Protein AF-A0A6J4LGV1-F1 (afdb_monomer_lite)

Sequence (63 aa):
TTAPLVVNVSCALSQKSWLPLAGVLEVTPEAGTKRTVSYGSGDCDRTLSVTANGRTWDITLRQ

Radius of gyration: 12.38 Å; chains: 1; bo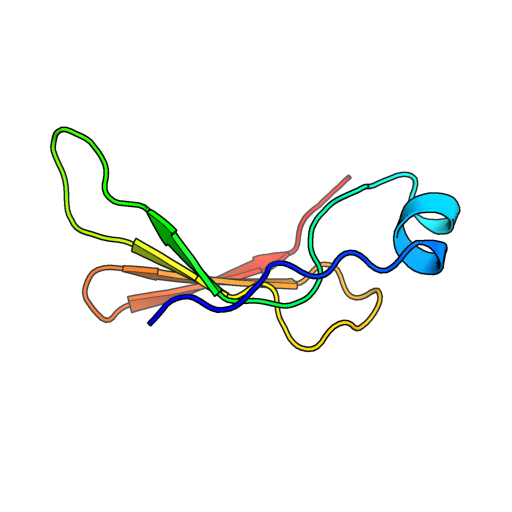unding box: 34×22×29 Å

Organism: NCBI:txid158755

pLDDT: mean 81.13, std 6.78, range [58.25, 89.62]

Structure (mmCIF, N/CA/C/O backbone):
data_AF-A0A6J4LGV1-F1
#
_entry.id   AF-A0A6J4LGV1-F1
#
loop_
_atom_site.group_PDB
_atom_site.id
_atom_site.type_symbol
_atom_site.label_atom_id
_atom_site.label_alt_id
_atom_site.label_comp_id
_atom_site.label_asym_id
_atom_site.label_entity_id
_atom_site.label_seq_id
_atom_site.pdbx_PDB_ins_code
_atom_site.Cartn_x
_atom_site.Cartn_y
_atom_site.Cartn_z
_atom_site.occupancy
_atom_site.B_iso_or_equiv
_atom_site.auth_seq_id
_atom_site.auth_comp_id
_atom_site.auth_asym_id
_atom_site.auth_atom_id
_atom_site.pdbx_PDB_model_num
ATOM 1 N N . THR A 1 1 ? -7.376 -6.014 5.731 1.00 62.22 1 THR A N 1
ATOM 2 C CA . THR A 1 1 ? -6.292 -7.006 5.598 1.00 62.22 1 THR A CA 1
ATOM 3 C C . THR A 1 1 ? -5.007 -6.260 5.347 1.00 62.22 1 THR A C 1
ATOM 5 O O . THR A 1 1 ? -5.024 -5.351 4.528 1.00 62.22 1 THR A O 1
ATOM 8 N N . THR A 1 2 ? -3.929 -6.587 6.052 1.00 81.94 2 THR A N 1
ATOM 9 C CA . THR A 1 2 ? -2.602 -6.013 5.794 1.00 81.94 2 THR A CA 1
ATOM 10 C C . THR A 1 2 ? -1.845 -6.862 4.772 1.00 81.94 2 THR A C 1
ATOM 12 O O . THR A 1 2 ? -2.060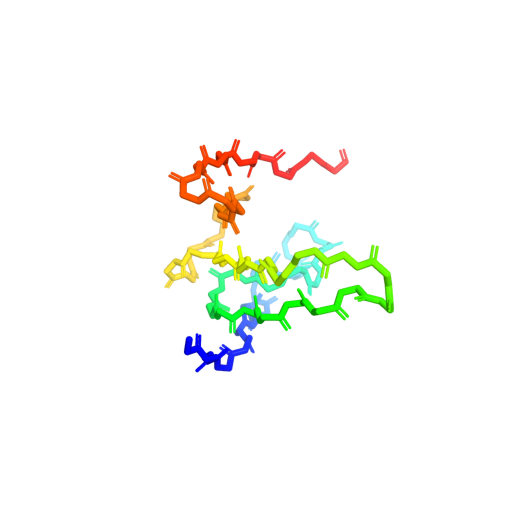 -8.069 4.677 1.00 81.94 2 THR A O 1
ATOM 15 N N . ALA A 1 3 ? -0.969 -6.230 3.997 1.00 85.25 3 ALA A N 1
ATOM 16 C CA . ALA A 1 3 ? -0.033 -6.884 3.089 1.00 85.25 3 ALA A CA 1
ATOM 17 C C . ALA A 1 3 ? 1.343 -6.217 3.240 1.00 85.25 3 ALA A C 1
ATOM 19 O O . ALA A 1 3 ? 1.394 -5.010 3.498 1.00 85.25 3 ALA A O 1
ATOM 20 N N . PRO A 1 4 ? 2.450 -6.969 3.108 1.00 87.25 4 PRO A N 1
ATOM 21 C CA . PRO A 1 4 ? 3.785 -6.423 3.315 1.00 87.25 4 PRO A CA 1
ATOM 22 C C . PRO A 1 4 ? 4.046 -5.246 2.374 1.00 87.25 4 PRO A C 1
ATOM 24 O O . PRO A 1 4 ? 3.693 -5.291 1.197 1.00 87.25 4 PRO A O 1
ATOM 27 N N . LEU A 1 5 ? 4.668 -4.200 2.916 1.00 86.62 5 LEU A N 1
ATOM 28 C CA . LEU A 1 5 ? 5.114 -3.052 2.139 1.00 86.62 5 LEU A CA 1
ATOM 29 C C . LEU A 1 5 ? 6.354 -3.441 1.336 1.00 86.62 5 LEU A C 1
ATOM 31 O O . LEU A 1 5 ? 7.326 -3.951 1.895 1.00 86.62 5 LEU A O 1
ATOM 35 N N . VAL A 1 6 ? 6.318 -3.187 0.031 1.00 86.00 6 VAL A N 1
ATOM 36 C CA . VAL A 1 6 ? 7.405 -3.505 -0.897 1.00 86.00 6 VAL A CA 1
ATOM 37 C C . VAL A 1 6 ? 8.005 -2.211 -1.419 1.00 86.00 6 VAL A C 1
ATOM 39 O O . VAL A 1 6 ? 7.299 -1.347 -1.938 1.00 86.00 6 VAL A O 1
ATOM 42 N N . VAL A 1 7 ? 9.324 -2.092 -1.297 1.00 83.94 7 VAL A N 1
ATOM 43 C CA . VAL A 1 7 ? 10.103 -1.001 -1.885 1.00 83.94 7 VAL A CA 1
ATOM 44 C C . VAL A 1 7 ? 10.909 -1.565 -3.044 1.00 83.94 7 VAL A C 1
ATOM 46 O O . VAL A 1 7 ? 11.632 -2.548 -2.884 1.00 83.94 7 VAL A O 1
ATOM 49 N N . ASN A 1 8 ? 10.823 -0.921 -4.205 1.00 84.19 8 ASN A N 1
ATOM 50 C CA . ASN A 1 8 ? 11.704 -1.234 -5.319 1.00 84.19 8 ASN A CA 1
ATOM 51 C C . ASN A 1 8 ? 12.970 -0.370 -5.233 1.00 84.19 8 ASN A C 1
ATOM 53 O O . ASN A 1 8 ? 12.916 0.854 -5.362 1.00 84.19 8 ASN A O 1
ATOM 57 N N . VAL A 1 9 ? 14.121 -1.014 -5.038 1.00 83.62 9 VAL A N 1
ATOM 58 C CA . VAL A 1 9 ? 15.413 -0.335 -4.859 1.00 83.62 9 VAL A CA 1
ATOM 59 C C . VAL A 1 9 ? 15.821 0.461 -6.102 1.00 83.62 9 VAL A C 1
ATOM 61 O O . VAL A 1 9 ? 16.372 1.552 -5.963 1.00 83.62 9 VAL A O 1
ATOM 64 N N . SER A 1 10 ? 15.524 -0.010 -7.318 1.00 82.88 10 SER A N 1
ATOM 65 C CA . SER A 1 10 ? 15.869 0.744 -8.531 1.00 82.88 10 SER A CA 1
ATOM 66 C C . SER A 1 10 ? 15.049 2.029 -8.646 1.00 82.88 10 SER A C 1
ATOM 68 O O . SER A 1 10 ? 15.592 3.078 -9.004 1.00 82.88 10 SER A O 1
ATOM 70 N N . CYS A 1 11 ? 13.766 1.985 -8.278 1.00 78.81 11 CYS A N 1
ATOM 71 C CA . CYS A 1 11 ? 12.933 3.182 -8.171 1.00 78.81 11 CYS A CA 1
ATOM 72 C C . CYS A 1 11 ? 13.445 4.097 -7.048 1.00 78.81 11 CYS A C 1
ATOM 74 O O . CYS A 1 11 ? 13.558 5.306 -7.243 1.00 78.81 11 CYS A O 1
ATOM 76 N N . ALA A 1 12 ? 13.843 3.529 -5.905 1.00 81.44 12 ALA A N 1
ATOM 77 C CA . ALA A 1 12 ? 14.325 4.308 -4.773 1.00 81.44 12 ALA A CA 1
ATOM 78 C C . ALA A 1 12 ? 15.626 5.058 -5.065 1.00 81.44 12 ALA A C 1
ATOM 80 O O . ALA A 1 12 ? 15.775 6.208 -4.656 1.00 81.44 12 ALA A O 1
ATOM 81 N N . LEU A 1 13 ? 16.540 4.452 -5.822 1.00 83.56 13 LEU A N 1
ATOM 82 C CA . LEU A 1 13 ? 17.784 5.093 -6.243 1.00 83.56 13 LEU A CA 1
ATOM 83 C C . LEU A 1 13 ? 17.557 6.125 -7.353 1.00 83.56 13 LEU A C 1
ATOM 85 O O . LEU A 1 13 ? 18.077 7.236 -7.267 1.00 83.56 13 LEU A O 1
ATOM 89 N N . SER A 1 14 ? 16.762 5.786 -8.374 1.00 82.94 14 SER A N 1
ATOM 90 C CA . SER A 1 14 ? 16.501 6.685 -9.510 1.00 82.94 14 SER A CA 1
ATOM 91 C C . SER A 1 14 ? 15.676 7.910 -9.113 1.00 82.94 14 SER A C 1
ATOM 93 O O . SER A 1 14 ? 15.950 9.016 -9.572 1.00 82.94 14 SER A O 1
ATOM 95 N N . GLN A 1 15 ? 14.702 7.734 -8.219 1.00 77.56 15 GLN A N 1
ATOM 96 C CA . GLN A 1 15 ? 13.836 8.805 -7.738 1.00 77.56 15 GLN A CA 1
ATOM 97 C C . GLN A 1 15 ? 14.288 9.381 -6.390 1.00 77.56 15 GLN A C 1
ATOM 99 O O . GLN A 1 15 ? 13.653 10.304 -5.899 1.00 77.56 15 GLN A O 1
ATOM 104 N N . LYS A 1 16 ? 15.355 8.864 -5.767 1.00 78.50 16 LYS A N 1
ATOM 105 C CA . LYS A 1 16 ? 15.808 9.268 -4.419 1.00 78.50 16 LYS A CA 1
ATOM 106 C C . LYS A 1 16 ? 14.686 9.221 -3.367 1.00 78.50 16 LYS A C 1
ATOM 108 O O . LYS A 1 16 ? 14.587 10.102 -2.516 1.00 78.50 16 LYS A O 1
ATOM 113 N N . SER A 1 17 ? 13.820 8.208 -3.431 1.00 76.69 17 SER A N 1
ATOM 114 C CA . SER A 1 17 ? 12.663 8.065 -2.540 1.00 76.69 17 SER A CA 1
ATOM 115 C C . SER A 1 17 ? 12.422 6.616 -2.146 1.00 76.69 17 SER A C 1
ATOM 117 O O . SER A 1 17 ? 12.178 5.765 -2.988 1.00 76.69 17 SER A O 1
ATOM 119 N N . TRP A 1 18 ? 12.446 6.341 -0.846 1.00 81.44 18 TRP A N 1
ATOM 120 C CA . TRP A 1 18 ? 12.257 4.999 -0.285 1.00 81.44 18 TRP A CA 1
ATOM 121 C C . TRP A 1 18 ? 10.788 4.683 0.020 1.00 81.44 18 TRP A C 1
ATOM 123 O O . TRP A 1 18 ? 10.489 3.898 0.918 1.00 81.44 18 TRP A O 1
ATOM 133 N N . LEU A 1 19 ? 9.864 5.337 -0.686 1.00 81.38 19 LEU A N 1
ATOM 134 C CA . LEU A 1 19 ? 8.439 5.110 -0.491 1.00 81.38 19 LEU A CA 1
ATOM 135 C C . LEU A 1 19 ? 8.065 3.696 -0.975 1.00 81.38 19 LEU A C 1
ATOM 137 O O . LEU A 1 19 ? 8.530 3.277 -2.038 1.00 81.38 19 LEU A O 1
ATOM 141 N N . PRO A 1 20 ? 7.243 2.951 -0.211 1.00 85.31 20 PRO A N 1
ATOM 142 C CA . PRO A 1 20 ? 6.670 1.699 -0.686 1.00 85.31 20 PRO A CA 1
ATOM 143 C C . PRO A 1 20 ? 5.861 1.921 -1.966 1.00 85.31 20 PRO A C 1
ATOM 145 O O . PRO A 1 20 ? 5.125 2.899 -2.063 1.00 85.31 20 PRO A O 1
ATOM 148 N N . LEU A 1 21 ? 5.992 0.998 -2.916 1.00 85.31 21 LEU A N 1
ATOM 149 C CA . LEU A 1 21 ? 5.295 1.011 -4.213 1.00 85.31 21 LEU A CA 1
ATOM 150 C C . LEU A 1 21 ? 4.278 -0.128 -4.333 1.00 85.31 21 LEU A C 1
ATOM 152 O O . LEU A 1 21 ? 3.594 -0.272 -5.339 1.00 85.31 21 LEU A O 1
ATOM 156 N N . ALA A 1 22 ? 4.225 -0.997 -3.325 1.00 85.44 22 ALA A N 1
ATOM 157 C CA . ALA A 1 22 ? 3.241 -2.058 -3.231 1.00 85.44 22 ALA A CA 1
ATOM 158 C C . ALA A 1 22 ? 2.977 -2.403 -1.767 1.00 85.44 22 ALA A C 1
ATOM 160 O O . ALA A 1 22 ? 3.803 -2.141 -0.887 1.00 85.44 22 ALA A O 1
ATOM 161 N N . GLY A 1 23 ? 1.829 -3.023 -1.519 1.00 86.94 23 GLY A N 1
ATOM 162 C CA . GLY A 1 23 ? 1.421 -3.474 -0.193 1.00 86.94 23 GLY A CA 1
ATOM 163 C C . GLY A 1 23 ? 0.254 -2.683 0.384 1.00 86.94 23 GLY A C 1
ATOM 164 O O . GLY A 1 23 ? -0.186 -1.672 -0.167 1.00 86.94 23 GLY A O 1
ATOM 165 N N . VAL A 1 24 ? -0.261 -3.179 1.509 1.00 89.62 24 VAL A N 1
ATOM 166 C CA . VAL A 1 24 ? -1.463 -2.654 2.161 1.00 89.62 24 VAL A CA 1
ATOM 167 C C . VAL A 1 24 ? -1.177 -2.436 3.637 1.00 89.62 24 VAL A C 1
ATOM 169 O O . VAL A 1 24 ? -0.979 -3.386 4.397 1.00 89.62 24 VAL A O 1
ATOM 172 N N . LEU A 1 25 ? -1.201 -1.175 4.051 1.00 89.38 25 LEU A N 1
ATOM 173 C CA . LEU A 1 25 ? -1.033 -0.769 5.437 1.00 89.38 25 LEU A CA 1
ATOM 174 C C . LEU A 1 25 ? -2.391 -0.420 6.043 1.00 89.38 25 LEU A C 1
ATOM 176 O O . LEU A 1 25 ? -3.136 0.390 5.497 1.00 89.38 25 LEU A O 1
ATOM 180 N N . GLU A 1 26 ? -2.693 -0.985 7.206 1.00 89.44 26 GLU A N 1
ATOM 181 C CA . GLU A 1 26 ? -3.833 -0.554 8.010 1.00 89.44 26 GLU A CA 1
ATOM 182 C C . GLU A 1 26 ? -3.343 0.358 9.135 1.00 89.44 26 GLU A C 1
ATOM 184 O O . GLU A 1 26 ? -2.471 -0.013 9.916 1.00 89.44 26 GLU A O 1
ATOM 189 N N . VAL A 1 27 ? -3.917 1.555 9.215 1.00 86.31 27 VAL A N 1
ATOM 190 C CA . VAL A 1 27 ? -3.599 2.556 10.233 1.00 86.31 27 VAL A CA 1
ATOM 191 C C . VAL A 1 27 ? -4.824 2.752 11.111 1.00 86.31 27 VAL A C 1
ATOM 193 O O . VAL A 1 27 ? -5.877 3.173 10.629 1.00 86.31 27 VAL A O 1
ATOM 196 N N . THR A 1 28 ? -4.681 2.479 12.404 1.00 86.31 28 THR A N 1
ATOM 197 C CA . THR A 1 28 ? -5.711 2.760 13.410 1.00 86.31 28 THR A CA 1
ATOM 198 C C . THR A 1 28 ? -5.236 3.939 14.258 1.00 86.31 28 THR A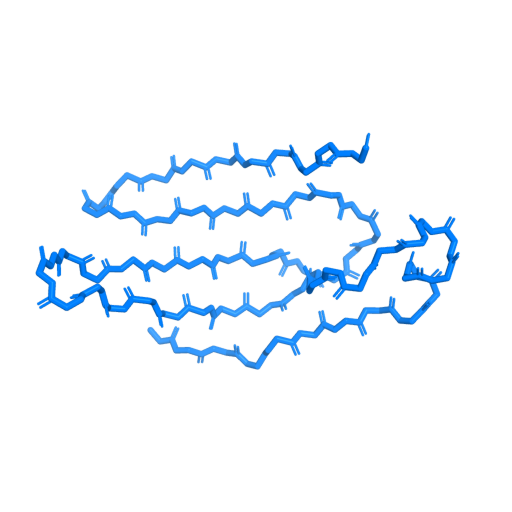 C 1
ATOM 200 O O . THR A 1 28 ? -4.319 3.765 15.058 1.00 86.31 28 THR A O 1
ATOM 203 N N . PRO A 1 29 ? -5.788 5.150 14.068 1.00 81.25 29 PRO A N 1
ATOM 204 C CA . PRO A 1 29 ? -5.457 6.289 14.915 1.00 81.25 29 PRO A CA 1
ATOM 205 C C . PRO A 1 29 ? -5.967 6.050 16.339 1.00 81.25 29 PRO A C 1
ATOM 207 O O . PRO A 1 29 ? -7.030 5.459 16.512 1.00 81.25 29 PRO A O 1
ATOM 210 N N . GLU A 1 30 ? -5.258 6.580 17.337 1.00 82.69 30 GLU A N 1
ATOM 211 C CA . GLU A 1 30 ? -5.613 6.444 18.761 1.00 82.69 30 GLU A CA 1
ATOM 212 C C . GLU A 1 30 ? -7.051 6.915 19.066 1.00 82.69 30 GLU A C 1
ATOM 214 O O . GLU A 1 30 ? -7.734 6.333 19.902 1.00 82.69 30 GLU A O 1
ATOM 219 N N . ALA A 1 31 ? -7.550 7.907 18.318 1.00 77.38 31 ALA A N 1
ATOM 220 C CA . ALA A 1 31 ? -8.913 8.429 18.430 1.00 77.38 31 ALA A CA 1
ATOM 221 C C . ALA A 1 31 ? -9.629 8.544 17.068 1.00 77.38 31 ALA A C 1
ATOM 223 O O . ALA A 1 31 ? -10.138 9.607 16.711 1.00 77.38 31 ALA A O 1
ATOM 224 N N . GLY A 1 32 ? -9.670 7.481 16.255 1.00 73.19 32 GLY A N 1
ATOM 225 C CA . GLY A 1 32 ? -10.377 7.573 14.974 1.00 73.19 32 GLY A CA 1
ATOM 226 C C . GLY A 1 32 ? -10.620 6.268 14.232 1.00 73.19 32 GLY A C 1
ATOM 227 O O . GLY A 1 32 ? -10.278 5.177 14.679 1.00 73.19 32 GLY A O 1
ATOM 228 N N . THR A 1 33 ? -11.234 6.397 13.057 1.00 80.44 33 THR A N 1
ATOM 229 C CA . THR A 1 33 ? -11.568 5.246 12.220 1.00 80.44 33 THR A CA 1
ATOM 230 C C . THR A 1 33 ? -10.329 4.660 11.555 1.00 80.44 33 THR A C 1
ATOM 232 O O . THR A 1 33 ? -9.470 5.390 11.054 1.00 80.44 33 THR A O 1
ATOM 235 N N . LYS A 1 34 ? -10.283 3.326 11.508 1.00 86.00 34 LYS A N 1
ATOM 236 C CA . LYS A 1 34 ? -9.281 2.552 10.777 1.00 86.00 34 LYS A CA 1
ATOM 237 C C . LYS A 1 34 ? -9.231 2.978 9.307 1.00 86.00 34 LYS A C 1
ATOM 239 O O . LYS A 1 34 ? -10.262 3.073 8.640 1.00 86.00 34 LYS A O 1
ATOM 244 N N . ARG A 1 35 ? -8.024 3.221 8.805 1.00 86.81 35 ARG A N 1
ATOM 245 C CA . ARG A 1 35 ? -7.744 3.604 7.418 1.00 86.81 35 ARG A CA 1
ATOM 246 C C . ARG A 1 35 ? -6.904 2.526 6.761 1.00 86.81 35 ARG A C 1
ATOM 248 O O . ARG A 1 35 ? -6.067 1.914 7.417 1.00 86.81 35 ARG A O 1
ATOM 255 N N . THR A 1 36 ? -7.120 2.316 5.472 1.00 88.44 36 THR A N 1
ATOM 256 C CA . THR A 1 36 ? -6.309 1.401 4.667 1.00 88.44 36 THR A CA 1
ATOM 257 C C . THR A 1 36 ? -5.566 2.215 3.622 1.00 88.44 36 THR A C 1
ATOM 259 O O . THR A 1 36 ? -6.180 3.015 2.922 1.00 88.44 36 THR A O 1
ATOM 262 N N . VAL A 1 37 ? -4.256 2.032 3.525 1.00 85.19 37 VAL A N 1
ATOM 263 C CA . VAL A 1 37 ? -3.406 2.651 2.508 1.00 85.19 37 VAL A CA 1
ATOM 264 C C . VAL A 1 37 ? -2.897 1.543 1.598 1.00 85.19 37 VAL A C 1
ATOM 266 O O . VAL A 1 37 ? -2.228 0.625 2.066 1.00 85.19 37 VAL A O 1
ATOM 269 N N . SER A 1 38 ? -3.244 1.616 0.318 1.00 86.25 38 SER A N 1
ATOM 270 C CA . SER A 1 38 ? -2.784 0.714 -0.733 1.00 86.25 38 SER A CA 1
ATOM 271 C C . SER A 1 38 ? -1.733 1.433 -1.568 1.00 86.25 38 SER A C 1
ATOM 273 O O . SER A 1 38 ? -2.027 2.470 -2.155 1.00 86.25 38 SER A O 1
ATOM 275 N N . TYR A 1 39 ? -0.513 0.905 -1.612 1.00 82.25 39 TYR A N 1
ATOM 276 C CA . TYR A 1 39 ? 0.617 1.550 -2.290 1.00 82.25 39 TYR A CA 1
ATOM 277 C C . TYR A 1 39 ? 0.770 1.162 -3.769 1.00 82.25 39 TYR A C 1
ATOM 279 O O . TYR A 1 39 ? 1.745 1.572 -4.375 1.00 82.25 39 TYR A O 1
ATOM 287 N N . GLY A 1 40 ? -0.169 0.405 -4.350 1.00 75.94 40 GLY A N 1
ATOM 288 C CA . GLY A 1 40 ? -0.135 0.010 -5.768 1.00 75.94 40 GLY A CA 1
ATOM 289 C C . GLY A 1 40 ? 0.446 -1.389 -6.023 1.00 75.94 40 GLY A C 1
ATOM 290 O O . GLY A 1 40 ? 0.444 -2.243 -5.129 1.00 75.94 40 GLY A O 1
ATOM 291 N N . SER A 1 41 ? 0.885 -1.644 -7.264 1.00 74.81 41 SER A N 1
ATOM 292 C CA . SER A 1 41 ? 1.372 -2.946 -7.770 1.00 74.81 41 SER A CA 1
ATOM 293 C C . SER A 1 41 ? 2.897 -3.104 -7.822 1.00 74.81 41 SER A C 1
ATOM 295 O O . SER A 1 41 ? 3.370 -4.197 -8.130 1.00 74.81 41 SER A O 1
ATOM 297 N N . GLY A 1 42 ? 3.674 -2.070 -7.489 1.00 69.12 42 GLY A N 1
ATOM 298 C CA . GLY A 1 42 ? 5.141 -2.121 -7.470 1.00 69.12 42 GLY A CA 1
ATOM 299 C C . GLY A 1 42 ? 5.844 -1.448 -8.652 1.00 69.12 42 GLY A C 1
ATOM 300 O O . GLY A 1 42 ? 7.066 -1.578 -8.770 1.00 69.12 42 GLY A O 1
ATOM 301 N N . ASP A 1 43 ? 5.114 -0.732 -9.506 1.00 74.62 43 ASP A N 1
ATOM 302 C CA . ASP A 1 43 ? 5.701 0.080 -10.572 1.00 74.62 43 ASP A CA 1
ATOM 303 C C . ASP A 1 43 ? 6.401 1.316 -9.988 1.00 74.62 43 ASP A C 1
ATOM 305 O O . ASP A 1 43 ? 6.030 1.804 -8.924 1.00 74.62 43 ASP A O 1
ATOM 309 N N . CYS A 1 44 ? 7.399 1.881 -10.684 1.00 71.88 44 CYS A N 1
ATOM 310 C CA . CYS A 1 44 ? 8.012 3.159 -10.273 1.00 71.88 44 CYS A CA 1
ATOM 311 C C . CYS A 1 44 ? 7.056 4.366 -10.422 1.00 71.88 44 CYS A C 1
ATOM 313 O O . CYS A 1 44 ? 7.510 5.520 -10.464 1.00 71.88 44 CYS A O 1
ATOM 315 N N . ASP A 1 45 ? 5.755 4.115 -10.570 1.00 67.50 45 ASP A N 1
ATOM 316 C CA . ASP A 1 45 ? 4.738 5.141 -10.502 1.00 67.50 45 ASP A CA 1
ATOM 317 C C . ASP A 1 45 ? 4.594 5.632 -9.054 1.00 67.50 45 ASP A C 1
ATOM 319 O O . ASP A 1 45 ? 4.946 4.969 -8.083 1.00 67.50 45 ASP A O 1
ATOM 323 N N . ARG A 1 46 ? 4.187 6.889 -8.908 1.00 73.75 46 ARG A N 1
ATOM 324 C CA . ARG A 1 46 ? 4.128 7.566 -7.608 1.00 73.75 46 ARG A CA 1
ATOM 325 C C . ARG A 1 46 ? 2.700 7.600 -7.093 1.00 73.75 46 ARG A C 1
ATOM 327 O O . ARG A 1 46 ? 2.262 8.644 -6.610 1.00 73.75 46 ARG A O 1
ATOM 334 N N . THR A 1 47 ? 1.950 6.521 -7.282 1.00 76.62 47 THR A N 1
ATOM 335 C CA . THR A 1 47 ? 0.523 6.495 -6.967 1.00 76.62 47 THR A CA 1
ATOM 336 C C . THR A 1 47 ? 0.241 5.629 -5.747 1.00 76.62 47 THR A C 1
ATOM 338 O O . THR A 1 47 ? 0.835 4.576 -5.554 1.00 76.62 47 THR A O 1
ATOM 341 N N . LEU A 1 48 ? -0.643 6.102 -4.873 1.00 80.69 48 LEU A N 1
ATOM 342 C CA . LEU A 1 48 ? -1.205 5.297 -3.794 1.00 80.69 48 LEU A CA 1
ATOM 343 C C . LEU A 1 48 ? -2.685 5.623 -3.630 1.00 80.69 48 LEU A C 1
ATOM 345 O O . LEU A 1 48 ? -3.109 6.747 -3.894 1.00 80.69 48 LEU A O 1
ATOM 349 N N . SER A 1 49 ? -3.458 4.661 -3.143 1.00 83.50 49 SER A N 1
ATOM 350 C CA . SER A 1 49 ? -4.879 4.826 -2.856 1.00 83.50 49 SER A CA 1
ATOM 351 C C . SER A 1 49 ? -5.117 4.710 -1.355 1.00 83.50 49 SER A C 1
ATOM 353 O O . SER A 1 49 ? -4.795 3.702 -0.725 1.00 83.50 49 SER A O 1
ATOM 355 N N . VAL A 1 50 ? -5.722 5.730 -0.757 1.00 83.88 50 VAL A N 1
ATOM 356 C CA . VAL A 1 50 ? -6.164 5.699 0.642 1.00 83.88 50 VAL A CA 1
ATOM 357 C C . VAL A 1 50 ? -7.651 5.406 0.667 1.00 83.88 50 VAL A C 1
ATOM 359 O O . VAL A 1 50 ? -8.419 6.077 -0.006 1.00 83.88 50 VAL A O 1
ATOM 362 N N . THR A 1 51 ? -8.078 4.437 1.469 1.00 84.06 51 THR A N 1
ATOM 363 C CA . THR A 1 51 ? -9.493 4.158 1.725 1.00 84.06 51 THR A CA 1
ATOM 364 C C . THR A 1 51 ? -9.824 4.406 3.192 1.00 84.06 51 THR A C 1
ATOM 366 O O . THR A 1 51 ? -9.183 3.859 4.095 1.00 84.06 51 THR A O 1
ATOM 369 N N . ALA A 1 52 ? -10.852 5.212 3.447 1.00 81.38 52 ALA A N 1
ATOM 370 C CA . ALA A 1 52 ? -11.413 5.428 4.777 1.00 81.38 52 ALA A CA 1
ATOM 371 C C . ALA A 1 52 ? -12.923 5.659 4.675 1.00 81.38 52 ALA A C 1
ATOM 373 O O . ALA A 1 52 ? -13.391 6.387 3.802 1.00 81.38 52 ALA A O 1
ATOM 374 N N . ASN A 1 53 ? -13.692 5.050 5.580 1.00 81.88 53 ASN A N 1
ATOM 375 C CA . ASN A 1 53 ? -15.155 5.182 5.625 1.00 81.88 53 ASN A CA 1
ATOM 376 C C . ASN A 1 53 ? -15.842 4.869 4.277 1.00 81.88 53 ASN A C 1
ATOM 378 O O . ASN A 1 53 ? -16.778 5.558 3.879 1.00 81.88 53 ASN A O 1
ATOM 382 N N . GLY A 1 54 ? -15.336 3.869 3.545 1.00 82.31 54 GLY A N 1
ATOM 383 C CA . GLY A 1 54 ? -15.86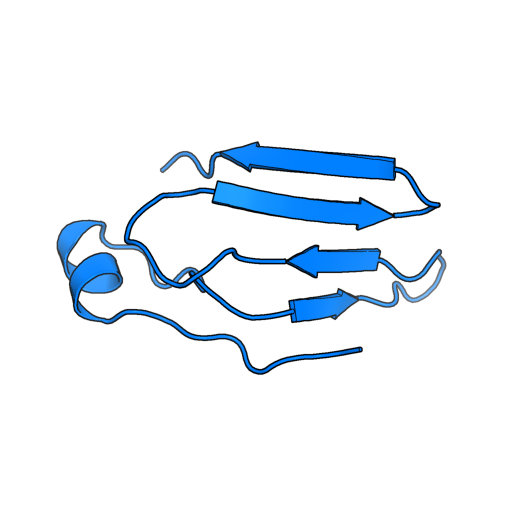5 3.467 2.235 1.00 82.31 54 GLY A CA 1
ATOM 384 C C . GLY A 1 54 ? -15.574 4.437 1.083 1.00 82.31 54 GLY A C 1
ATOM 385 O O . GLY A 1 54 ? -16.041 4.208 -0.027 1.00 82.31 54 GLY A O 1
ATOM 386 N N . ARG A 1 55 ? -14.814 5.512 1.323 1.00 85.81 55 ARG A N 1
ATOM 387 C CA . ARG A 1 55 ? -14.335 6.433 0.287 1.00 85.81 55 ARG A CA 1
ATOM 388 C C . ARG A 1 55 ? -12.873 6.154 -0.024 1.00 85.81 55 ARG A C 1
ATOM 390 O O . ARG A 1 55 ? -12.093 5.932 0.902 1.00 85.81 55 ARG A O 1
ATOM 397 N N . THR A 1 56 ? -12.528 6.214 -1.305 1.00 88.94 56 THR A N 1
ATOM 398 C CA . THR A 1 56 ? -11.167 6.021 -1.814 1.00 88.94 56 THR A CA 1
ATOM 399 C C . THR A 1 5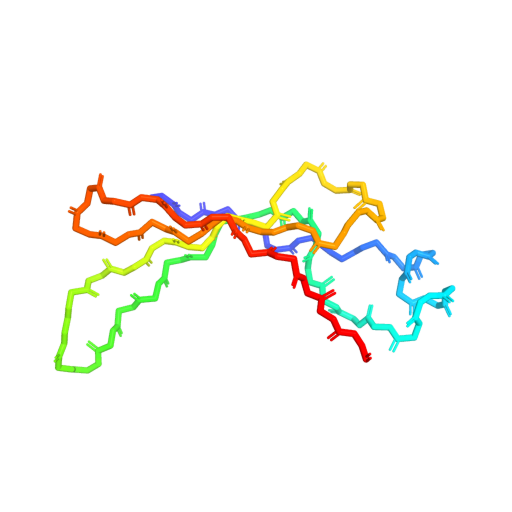6 ? -10.650 7.323 -2.412 1.00 88.94 56 THR A C 1
ATOM 401 O O . THR A 1 56 ? -11.377 8.006 -3.134 1.00 88.94 56 THR A O 1
ATOM 404 N N . TRP A 1 57 ? -9.402 7.661 -2.102 1.00 88.75 57 TRP A N 1
ATOM 405 C CA . TRP A 1 57 ? -8.680 8.802 -2.652 1.00 88.75 57 TRP A CA 1
ATOM 406 C C . TRP A 1 57 ? -7.386 8.320 -3.289 1.00 88.75 57 TRP A C 1
ATOM 408 O O . TRP A 1 57 ? -6.552 7.731 -2.599 1.00 88.75 57 TRP A O 1
ATOM 418 N N . ASP A 1 58 ? -7.209 8.624 -4.569 1.00 88.56 58 ASP A N 1
ATOM 419 C CA . ASP A 1 58 ? -5.953 8.394 -5.273 1.00 88.56 58 ASP A CA 1
ATOM 420 C C . ASP A 1 58 ? -5.035 9.601 -5.091 1.00 88.56 58 ASP A C 1
ATOM 422 O O . ASP A 1 58 ? -5.426 10.755 -5.290 1.00 88.56 58 ASP A O 1
ATOM 426 N N . ILE A 1 59 ? -3.809 9.331 -4.663 1.00 82.12 59 ILE A N 1
ATOM 427 C CA . ILE A 1 59 ? -2.810 10.332 -4.314 1.00 82.12 59 ILE A CA 1
ATOM 428 C C . ILE A 1 59 ? -1.591 10.106 -5.193 1.00 82.12 59 ILE A C 1
ATOM 430 O O . ILE A 1 59 ? -0.991 9.033 -5.189 1.00 82.12 59 ILE A O 1
ATOM 434 N N . THR A 1 60 ? -1.191 11.154 -5.909 1.00 81.94 60 THR A N 1
ATOM 435 C CA . THR A 1 60 ? 0.117 11.207 -6.558 1.00 81.94 60 THR A CA 1
ATOM 436 C C . THR A 1 60 ? 1.124 11.848 -5.612 1.00 81.94 60 THR A C 1
ATOM 438 O O . THR A 1 60 ? 0.985 13.013 -5.233 1.00 81.94 60 THR A O 1
ATOM 441 N N . LEU A 1 61 ? 2.159 11.102 -5.246 1.00 71.38 61 LEU A N 1
ATOM 442 C CA . LEU A 1 61 ? 3.249 11.579 -4.406 1.00 71.38 61 LEU A CA 1
ATOM 443 C C . LEU A 1 61 ? 4.138 12.532 -5.222 1.00 71.38 61 LEU A C 1
ATOM 445 O O . LEU A 1 61 ? 4.757 12.139 -6.214 1.00 71.38 61 LEU A O 1
ATOM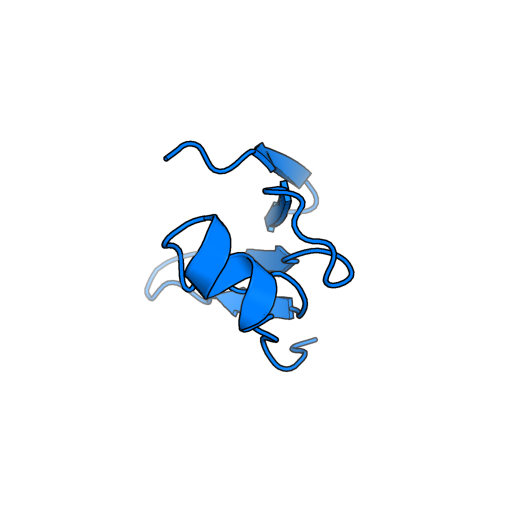 449 N N . ARG A 1 62 ? 4.190 13.805 -4.816 1.00 63.12 62 ARG A N 1
ATOM 450 C CA . ARG A 1 62 ? 5.124 14.795 -5.375 1.00 63.12 62 ARG A CA 1
ATOM 451 C C . ARG A 1 62 ? 6.406 14.821 -4.542 1.00 63.12 62 ARG A C 1
ATOM 453 O O . ARG A 1 62 ? 6.340 14.670 -3.325 1.00 63.12 62 ARG A O 1
ATOM 460 N N . GLN A 1 63 ? 7.540 14.973 -5.222 1.00 58.25 63 GLN A N 1
ATOM 461 C CA . GLN A 1 63 ? 8.868 15.130 -4.623 1.00 58.25 63 GLN A CA 1
ATOM 462 C C . GLN A 1 63 ? 9.255 16.597 -4.561 1.00 58.25 63 GLN A C 1
ATOM 464 O O . GLN A 1 63 ? 8.865 17.319 -5.509 1.00 58.25 63 GLN A O 1
#

Secondary structure (DSSP, 8-state):
--EEEE--HHHHHHHT-----EEEEEE--TTS--EEEEEEES-S--EEEEEETTEEEEEE---

Foldseek 3Di:
DWFDFDFDVVLCVVVVHRHGQAIWDWDDDPPDFIKIKGNHDHDSFQWIWIDDPNDIDIDRDDD